Protein AF-A0A7S0E6K5-F1 (afdb_monomer_lite)

pLDDT: mean 81.34, std 10.53, range [41.03, 94.31]

Organism: NCBI:txid33657

Structure (mmCIF, N/CA/C/O backbone):
data_AF-A0A7S0E6K5-F1
#
_entry.id   AF-A0A7S0E6K5-F1
#
loop_
_atom_site.group_PDB
_atom_site.id
_atom_site.type_symbol
_atom_site.label_atom_id
_atom_site.label_alt_id
_atom_site.label_comp_id
_atom_site.label_asym_id
_atom_site.label_entity_id
_atom_site.label_seq_id
_atom_site.pdbx_PDB_ins_code
_atom_site.Cartn_x
_atom_site.Cartn_y
_atom_site.Cartn_z
_atom_site.occupancy
_atom_site.B_iso_or_equiv
_atom_site.auth_seq_id
_atom_site.auth_comp_id
_atom_site.auth_asym_id
_atom_site.auth_atom_id
_atom_site.pdbx_PDB_model_num
ATOM 1 N N . VAL A 1 1 ? -18.641 -21.155 52.253 1.00 43.41 1 VAL A N 1
ATOM 2 C CA . VAL A 1 1 ? -17.811 -21.125 51.028 1.00 43.41 1 VAL A CA 1
ATOM 3 C C . VAL A 1 1 ? -17.568 -19.665 50.716 1.00 43.41 1 VAL A C 1
ATOM 5 O O . VAL A 1 1 ? -18.460 -18.999 50.206 1.00 43.41 1 VAL A O 1
ATOM 8 N N . GLU A 1 2 ? -16.453 -19.134 51.207 1.00 41.03 2 GLU A N 1
ATOM 9 C CA . GLU A 1 2 ? -16.135 -17.711 51.108 1.00 41.03 2 GLU A CA 1
ATOM 10 C C . GLU A 1 2 ? -15.914 -17.334 49.645 1.00 41.03 2 GLU A C 1
ATOM 12 O O . GLU A 1 2 ? -15.136 -17.962 48.928 1.00 41.03 2 GLU A O 1
ATOM 17 N N . ALA A 1 3 ? -16.654 -16.326 49.190 1.00 51.66 3 ALA A N 1
ATOM 18 C CA . ALA A 1 3 ? -16.454 -15.725 47.890 1.00 51.66 3 ALA A CA 1
ATOM 19 C C . ALA A 1 3 ? -15.097 -15.016 47.908 1.00 51.66 3 ALA A C 1
ATOM 21 O O . ALA A 1 3 ? -14.969 -13.927 48.466 1.00 51.66 3 ALA A O 1
ATOM 22 N N . THR A 1 4 ? -14.083 -15.629 47.302 1.00 58.50 4 THR A N 1
ATOM 23 C CA . THR A 1 4 ? -12.812 -14.967 47.006 1.00 58.50 4 THR A CA 1
ATOM 24 C C . THR A 1 4 ? -13.090 -13.860 45.993 1.00 58.50 4 THR A C 1
ATOM 26 O O . THR A 1 4 ? -13.095 -14.073 44.779 1.00 58.50 4 THR A O 1
ATOM 29 N N . GLY A 1 5 ? -13.434 -12.677 46.500 1.00 66.31 5 GLY A N 1
ATOM 30 C CA . GLY A 1 5 ? -13.527 -11.464 45.703 1.00 66.31 5 GLY A CA 1
ATOM 31 C C . GLY A 1 5 ? -12.163 -11.159 45.091 1.00 66.31 5 GLY A C 1
ATOM 32 O O . GLY A 1 5 ? -11.145 -11.342 45.752 1.00 66.31 5 GLY A O 1
ATOM 33 N N . LEU A 1 6 ? -12.156 -10.702 43.834 1.00 69.12 6 LEU A N 1
ATOM 34 C CA . LEU A 1 6 ? -10.924 -10.347 43.123 1.00 69.12 6 LEU A CA 1
ATOM 35 C C . LEU A 1 6 ? -10.023 -9.451 43.981 1.00 69.12 6 LEU A C 1
ATOM 37 O O . LEU A 1 6 ? -10.511 -8.494 44.607 1.00 69.12 6 LEU A O 1
ATOM 41 N N . THR A 1 7 ? -8.723 -9.734 43.958 1.00 78.88 7 THR A N 1
ATOM 42 C CA . THR A 1 7 ? -7.714 -8.931 44.652 1.00 78.88 7 THR A CA 1
ATOM 43 C C . THR A 1 7 ? -7.686 -7.511 44.074 1.00 78.88 7 THR A C 1
ATOM 45 O O . THR A 1 7 ? -8.168 -7.245 42.966 1.00 78.88 7 THR A O 1
ATOM 48 N N . GLN A 1 8 ? -7.169 -6.548 44.840 1.00 77.19 8 GLN A N 1
ATOM 49 C CA . GLN A 1 8 ? -7.097 -5.155 44.386 1.00 77.19 8 GLN A CA 1
ATOM 50 C C . GLN A 1 8 ? -6.252 -5.022 43.106 1.00 77.19 8 GLN A C 1
ATOM 52 O O . GLN A 1 8 ? -6.639 -4.305 42.186 1.00 77.19 8 GLN A O 1
ATOM 57 N N . GLU A 1 9 ? -5.172 -5.797 43.002 1.00 75.69 9 GLU A N 1
ATOM 58 C CA . GLU A 1 9 ? -4.318 -5.863 41.813 1.00 75.69 9 GLU A CA 1
ATOM 59 C C . GLU A 1 9 ? -5.080 -6.379 40.582 1.00 75.69 9 GLU A C 1
ATOM 61 O O . GLU A 1 9 ? -5.009 -5.777 39.510 1.00 75.69 9 GLU A O 1
ATOM 66 N N . GLU A 1 10 ? -5.900 -7.425 40.730 1.00 80.00 10 GLU A N 1
ATOM 67 C CA . GLU A 1 10 ? -6.726 -7.951 39.636 1.00 80.00 10 GLU A CA 1
ATOM 68 C C . GLU A 1 10 ? -7.804 -6.955 39.180 1.00 80.00 10 GLU A C 1
ATOM 70 O O . GLU A 1 10 ? -8.130 -6.863 37.989 1.00 80.00 10 GLU A O 1
ATOM 75 N N . LYS A 1 11 ? -8.373 -6.182 40.114 1.00 80.25 11 LYS A N 1
ATOM 76 C CA . LYS A 1 11 ? -9.324 -5.106 39.792 1.00 80.25 11 LYS A CA 1
ATOM 77 C C . LYS A 1 11 ? -8.643 -3.992 38.999 1.00 80.25 11 LYS A C 1
ATOM 79 O O . LYS A 1 11 ? -9.215 -3.531 38.004 1.00 80.25 11 LYS A O 1
ATOM 84 N N . ASP A 1 12 ? -7.431 -3.612 39.389 1.00 78.69 12 ASP A N 1
ATOM 85 C CA . ASP A 1 12 ? -6.649 -2.573 38.721 1.00 78.69 12 ASP A CA 1
ATOM 86 C C . ASP A 1 12 ? -6.180 -3.018 37.331 1.00 78.69 12 ASP A C 1
ATOM 88 O O . ASP A 1 12 ? -6.308 -2.261 36.361 1.00 78.69 12 ASP A O 1
ATOM 92 N N . GLU A 1 13 ? -5.733 -4.266 37.174 1.00 80.12 13 GLU A N 1
ATOM 93 C CA . GLU A 1 13 ? -5.435 -4.838 35.858 1.00 80.12 13 GLU A CA 1
ATOM 94 C C . GLU A 1 13 ? -6.666 -4.861 34.952 1.00 80.12 13 GLU A C 1
ATOM 96 O O . GLU A 1 13 ? -6.602 -4.484 33.776 1.00 80.12 13 GLU A O 1
ATOM 101 N N . ARG A 1 14 ? -7.821 -5.260 35.490 1.00 80.50 14 ARG A N 1
ATOM 102 C CA . ARG A 1 14 ? -9.073 -5.294 34.730 1.00 80.50 14 ARG A CA 1
ATOM 103 C C . ARG A 1 14 ? -9.513 -3.895 34.306 1.00 80.50 14 ARG A C 1
ATOM 105 O O . ARG A 1 14 ? -10.012 -3.726 33.191 1.00 80.50 14 ARG A O 1
ATOM 112 N N . ALA A 1 15 ? -9.328 -2.894 35.163 1.00 80.38 15 ALA A N 1
ATOM 113 C CA . ALA A 1 15 ? -9.602 -1.499 34.839 1.00 80.38 15 ALA A CA 1
ATOM 114 C C . ALA A 1 15 ? -8.663 -0.980 33.739 1.00 80.38 15 ALA A C 1
ATOM 116 O O . ALA A 1 15 ? -9.139 -0.367 32.780 1.00 80.38 15 ALA A O 1
ATOM 117 N N . LYS A 1 16 ? -7.362 -1.287 33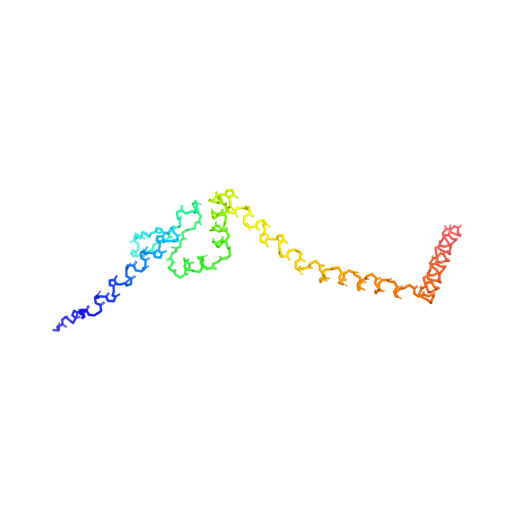.821 1.00 84.88 16 LYS A N 1
ATOM 118 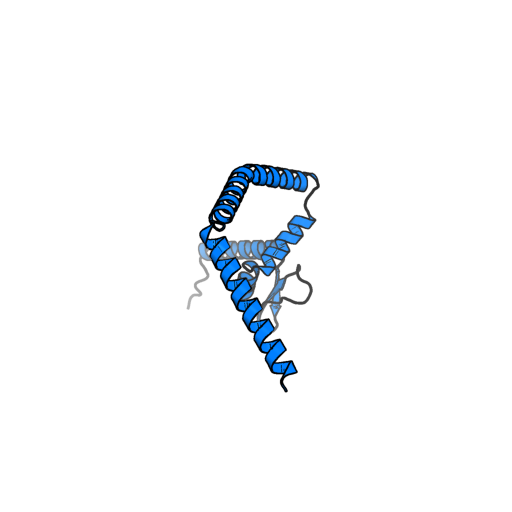C CA . LYS A 1 16 ? -6.375 -0.952 32.780 1.00 84.88 16 LYS A CA 1
ATOM 119 C C . LYS A 1 16 ? -6.735 -1.583 31.436 1.00 84.88 16 LYS A C 1
ATOM 121 O O . LYS A 1 16 ? -6.802 -0.872 30.438 1.00 84.88 16 LYS A O 1
ATOM 126 N N . ARG A 1 17 ? -7.067 -2.881 31.411 1.00 82.19 17 ARG A N 1
ATOM 127 C CA . ARG A 1 17 ? -7.500 -3.574 30.183 1.00 82.19 17 ARG A CA 1
ATOM 128 C C . ARG A 1 17 ? -8.743 -2.935 29.570 1.00 82.19 17 ARG A C 1
ATOM 130 O O . ARG A 1 17 ? -8.788 -2.731 28.367 1.00 82.19 17 ARG A O 1
ATOM 137 N N . ARG A 1 18 ? -9.733 -2.552 30.383 1.00 83.38 18 ARG A N 1
ATOM 138 C CA . ARG A 1 18 ? -10.943 -1.866 29.893 1.00 83.38 18 ARG A CA 1
ATOM 139 C C . ARG A 1 18 ? -10.649 -0.501 29.274 1.00 83.38 18 ARG A C 1
ATOM 141 O O . ARG A 1 18 ? -11.294 -0.151 28.291 1.00 83.38 18 ARG A O 1
ATOM 148 N N . ARG A 1 19 ? -9.722 0.268 29.855 1.00 84.44 19 ARG A N 1
ATOM 149 C CA . ARG A 1 19 ? -9.299 1.566 29.302 1.00 84.44 19 ARG A CA 1
ATOM 150 C C . ARG A 1 19 ? -8.588 1.376 27.969 1.00 84.44 19 ARG A C 1
ATOM 152 O O . ARG A 1 19 ? -8.996 1.985 26.991 1.00 84.44 19 ARG A O 1
ATOM 159 N N . TRP A 1 20 ? -7.628 0.456 27.921 1.00 84.12 20 TRP A N 1
ATOM 160 C CA . TRP A 1 20 ? -6.905 0.131 26.694 1.00 84.12 20 TRP A CA 1
ATOM 161 C C . TRP A 1 20 ? -7.834 -0.373 25.582 1.00 84.12 20 TRP A C 1
ATOM 163 O O . TRP A 1 20 ? -7.736 0.070 24.445 1.00 84.12 20 TRP A O 1
ATOM 173 N N . ASP A 1 21 ? -8.790 -1.243 25.919 1.00 81.88 21 ASP A N 1
ATOM 174 C CA . ASP A 1 21 ? -9.806 -1.723 24.977 1.00 81.88 21 ASP A CA 1
ATOM 175 C C . ASP A 1 21 ? -10.639 -0.570 24.404 1.00 81.88 21 ASP A C 1
ATOM 177 O O . ASP A 1 21 ? -10.906 -0.538 23.207 1.00 81.88 21 ASP A O 1
ATOM 181 N N . LYS A 1 22 ? -11.034 0.386 25.252 1.00 83.62 22 LYS A N 1
ATOM 182 C CA . LYS A 1 22 ? -11.822 1.548 24.836 1.00 83.62 22 LYS A CA 1
ATOM 183 C C . LYS A 1 22 ? -11.016 2.476 23.926 1.00 83.62 22 LYS A C 1
ATOM 185 O O . LYS A 1 22 ? -11.521 2.878 22.885 1.00 83.62 22 LYS A O 1
ATOM 190 N N . GLU A 1 23 ? -9.769 2.766 24.288 1.00 84.81 23 GLU A N 1
ATOM 191 C CA . GLU A 1 23 ? -8.854 3.559 23.458 1.00 84.81 23 GLU A CA 1
ATOM 192 C C . GLU A 1 23 ? -8.610 2.890 22.101 1.00 84.81 23 GLU A C 1
ATOM 194 O O . GLU A 1 23 ? -8.607 3.558 21.069 1.00 84.81 23 GLU A O 1
ATOM 199 N N . PHE A 1 24 ? -8.445 1.565 22.084 1.00 82.38 24 PHE A N 1
ATOM 200 C CA . PHE A 1 24 ? -8.284 0.805 20.850 1.00 82.38 24 PHE A CA 1
ATOM 201 C C . PHE A 1 24 ? -9.522 0.911 19.952 1.00 82.38 24 PHE A C 1
ATOM 203 O O . PHE A 1 24 ? -9.383 1.185 18.757 1.00 82.38 24 PHE A O 1
ATOM 210 N N . ASP A 1 25 ? -10.714 0.706 20.519 1.00 81.12 25 ASP A N 1
ATOM 211 C CA . ASP A 1 25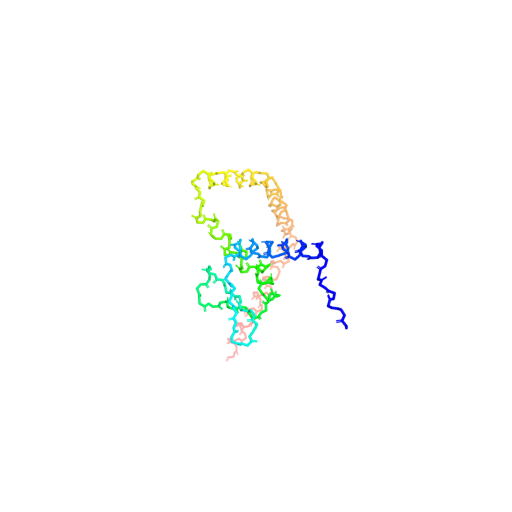 ? -11.982 0.779 19.790 1.00 81.12 25 ASP A CA 1
ATOM 212 C C . ASP A 1 25 ? -12.208 2.198 19.229 1.00 81.12 25 ASP A C 1
ATOM 214 O O . ASP A 1 25 ? -12.544 2.348 18.053 1.00 81.12 25 ASP A O 1
ATOM 218 N N . GLU A 1 26 ? -11.929 3.245 20.014 1.00 81.69 26 GLU A N 1
ATOM 219 C CA . GLU A 1 26 ? -12.015 4.648 19.581 1.00 81.69 26 GLU A CA 1
ATOM 220 C C . GLU A 1 26 ? -11.037 4.967 18.441 1.00 81.69 26 GLU A C 1
ATOM 222 O O . GLU A 1 26 ? -11.439 5.527 17.421 1.00 81.69 26 GLU A O 1
ATOM 227 N N . GLN A 1 27 ? -9.770 4.551 18.558 1.00 80.94 27 GLN A N 1
ATOM 228 C CA . GLN A 1 27 ? -8.756 4.751 17.513 1.00 80.94 27 GLN A CA 1
ATOM 229 C C . GLN A 1 27 ? -9.120 4.085 16.184 1.00 80.94 27 GLN A C 1
ATOM 231 O O . GLN A 1 27 ? -8.706 4.553 15.121 1.00 80.94 27 GLN A O 1
ATOM 236 N N . HIS A 1 28 ? -9.854 2.973 16.242 1.00 77.75 28 HIS A N 1
ATOM 237 C CA . HIS A 1 28 ? -10.252 2.213 15.063 1.00 77.75 28 HIS A CA 1
ATOM 238 C C . HIS A 1 28 ? -11.683 2.507 14.609 1.00 77.75 28 HIS A C 1
ATOM 240 O O . HIS A 1 28 ? -12.183 1.834 13.703 1.00 77.75 28 HIS A O 1
ATOM 246 N N . PHE A 1 29 ? -12.321 3.526 15.199 1.00 78.88 29 PHE A N 1
ATOM 247 C CA . PHE A 1 29 ? -13.680 3.943 14.868 1.00 78.88 29 PHE A CA 1
ATOM 248 C C . PHE A 1 29 ? -14.665 2.767 14.980 1.00 78.88 29 PHE A C 1
ATOM 250 O O . PHE A 1 29 ? -15.480 2.513 14.090 1.00 78.88 29 PHE A O 1
ATOM 257 N N . ILE A 1 30 ? -14.530 1.980 16.050 1.00 83.12 30 ILE A N 1
ATOM 258 C CA . ILE A 1 30 ? -15.318 0.777 16.310 1.00 83.12 30 ILE A CA 1
ATOM 259 C C . ILE A 1 30 ? -16.312 1.070 17.426 1.00 83.12 30 ILE A C 1
ATOM 261 O O . ILE A 1 30 ? -15.965 1.518 18.514 1.00 83.12 30 ILE A O 1
ATOM 265 N N . SER A 1 31 ? -17.574 0.770 17.157 1.00 82.50 31 SER A N 1
ATOM 266 C CA . SER A 1 31 ? -18.652 0.766 18.135 1.00 82.50 31 SER A CA 1
ATOM 267 C C . SER A 1 31 ? -18.919 -0.663 18.601 1.00 82.50 31 SER A C 1
ATOM 269 O O . SER A 1 31 ? -18.913 -1.609 17.812 1.00 82.50 31 SER A O 1
ATOM 271 N N . ARG A 1 32 ? -19.165 -0.834 19.903 1.00 85.62 32 ARG A N 1
ATOM 272 C CA . ARG A 1 32 ? -19.489 -2.129 20.510 1.00 85.62 32 ARG A CA 1
ATOM 273 C C . ARG A 1 32 ? -20.889 -2.089 21.108 1.00 85.62 32 ARG A C 1
ATOM 275 O O . ARG A 1 32 ? -21.151 -1.288 22.002 1.00 85.62 32 ARG A O 1
ATOM 282 N N . ARG A 1 33 ? -21.758 -3.013 20.694 1.00 85.56 33 ARG A N 1
ATOM 283 C CA . ARG A 1 33 ? -23.100 -3.204 21.271 1.00 85.56 33 ARG A CA 1
ATOM 284 C C . ARG A 1 33 ? -23.264 -4.609 21.838 1.00 85.56 33 ARG A C 1
ATOM 286 O O . ARG A 1 33 ? -22.697 -5.565 21.314 1.00 85.56 33 ARG A O 1
ATOM 293 N N . LYS A 1 34 ? -24.042 -4.755 22.910 1.00 86.62 34 LYS A N 1
ATOM 294 C CA . LYS A 1 34 ? -24.403 -6.072 23.453 1.00 86.62 34 LYS A CA 1
ATOM 295 C C . LYS A 1 34 ? -25.653 -6.572 22.726 1.00 86.62 34 LYS A C 1
ATOM 297 O O . LYS A 1 34 ? -26.673 -5.893 22.737 1.00 86.62 34 LYS A O 1
ATOM 302 N N . GLY A 1 35 ? -25.556 -7.718 22.060 1.00 84.00 35 GLY A N 1
ATOM 303 C CA . GLY A 1 35 ? -26.687 -8.356 21.390 1.00 84.00 35 GLY A CA 1
ATOM 304 C C . GLY A 1 35 ? -27.618 -9.070 22.373 1.00 84.00 35 GLY A C 1
ATOM 305 O O . GLY A 1 35 ? -27.240 -9.333 23.517 1.00 84.00 35 GLY A O 1
ATOM 306 N N . ALA A 1 36 ? -28.814 -9.442 21.905 1.00 84.12 36 ALA A N 1
ATOM 307 C CA . ALA A 1 36 ? -29.823 -10.154 22.700 1.00 84.12 36 ALA A CA 1
ATOM 308 C C . ALA A 1 36 ? -29.295 -11.470 23.308 1.00 84.12 36 ALA A C 1
ATOM 310 O O . ALA A 1 36 ? -29.618 -11.812 24.438 1.00 84.12 36 ALA A O 1
ATOM 311 N N . ASN A 1 37 ? -28.375 -12.143 22.609 1.00 82.12 37 ASN A N 1
ATOM 312 C CA . ASN A 1 37 ? -27.745 -13.395 23.048 1.00 82.12 37 ASN A CA 1
ATOM 313 C C . ASN A 1 37 ? -26.620 -13.184 24.084 1.00 82.12 37 ASN A C 1
ATOM 315 O O . ASN A 1 37 ? -25.808 -14.076 24.315 1.00 82.12 37 ASN A O 1
ATOM 319 N N . GLY A 1 38 ? -26.472 -11.975 24.634 1.00 80.88 38 GLY A N 1
ATOM 320 C CA . GLY A 1 38 ? -25.430 -11.619 25.601 1.00 80.88 38 GLY A CA 1
ATOM 321 C C . GLY A 1 38 ? -24.029 -11.393 25.015 1.00 80.88 38 GLY A C 1
ATOM 322 O O . GLY A 1 38 ? -23.180 -10.827 25.705 1.00 80.88 38 GLY A O 1
ATOM 323 N N . LYS A 1 39 ? -23.791 -11.779 23.754 1.00 84.44 39 LYS A N 1
ATOM 324 C CA . LYS A 1 39 ? -22.528 -11.569 23.024 1.00 84.44 39 LYS A CA 1
ATOM 325 C C . LYS A 1 39 ? -22.345 -10.110 22.595 1.00 84.44 39 LYS A C 1
ATOM 327 O O . LYS A 1 39 ? -23.319 -9.394 22.366 1.00 84.44 39 LYS A O 1
ATOM 332 N N . PHE A 1 40 ? -21.093 -9.682 22.449 1.00 84.69 40 PHE A N 1
ATOM 333 C CA . PHE A 1 40 ? -20.762 -8.366 21.902 1.00 84.69 40 PHE A CA 1
ATOM 334 C C . PHE A 1 40 ? -20.685 -8.413 20.375 1.00 84.69 40 PHE A C 1
ATOM 336 O O . PHE A 1 40 ? -20.085 -9.322 19.810 1.00 84.69 40 PHE A O 1
ATOM 343 N N . ILE A 1 41 ? -21.288 -7.419 19.732 1.00 82.75 41 ILE A N 1
ATOM 344 C CA . ILE A 1 41 ? -21.217 -7.173 18.293 1.00 82.75 41 ILE A CA 1
ATOM 345 C C . ILE A 1 41 ? -20.398 -5.900 18.105 1.00 82.75 41 ILE A C 1
ATOM 347 O O . ILE A 1 41 ? -20.668 -4.891 18.764 1.00 82.75 41 ILE A O 1
ATOM 351 N N . TYR A 1 42 ? -19.416 -5.962 17.214 1.00 82.81 42 TYR A N 1
ATOM 352 C CA . TYR A 1 42 ? -18.533 -4.849 16.884 1.00 82.81 42 TYR A CA 1
ATOM 353 C C . TYR A 1 42 ? -18.894 -4.323 15.494 1.00 82.81 42 TYR A C 1
ATOM 355 O O . TYR A 1 42 ? -19.093 -5.110 14.573 1.00 82.81 42 TYR A O 1
ATOM 363 N N . SER A 1 43 ? -18.979 -3.010 15.325 1.00 80.81 43 SER A N 1
ATOM 364 C CA . SER A 1 43 ? -19.316 -2.355 14.053 1.00 80.81 43 SER A CA 1
ATOM 365 C C . SER A 1 43 ? -18.374 -1.190 13.795 1.00 80.81 43 SER A C 1
ATOM 367 O O . SER A 1 43 ? -18.116 -0.401 14.699 1.00 80.81 43 SER A O 1
ATOM 369 N N . SER A 1 44 ? -17.860 -1.061 12.572 1.00 78.81 44 SER A N 1
ATOM 370 C CA . SER A 1 44 ? -17.068 0.116 12.193 1.00 78.81 44 SER A CA 1
ATOM 371 C C . SER A 1 44 ? -17.988 1.283 11.837 1.00 78.81 44 SER A C 1
ATOM 373 O O . SER A 1 44 ? -18.945 1.093 11.097 1.00 78.81 44 SER A O 1
ATOM 375 N N . THR A 1 45 ? -17.695 2.485 12.334 1.00 72.12 45 THR A N 1
ATOM 376 C CA . THR A 1 45 ? -18.414 3.719 11.969 1.00 72.12 45 THR A CA 1
ATOM 377 C C . THR A 1 45 ? -17.864 4.378 10.703 1.00 72.12 45 THR A C 1
ATOM 379 O O . THR A 1 45 ? -18.436 5.346 10.222 1.00 72.12 45 THR A O 1
ATOM 382 N N . LEU A 1 46 ? -16.737 3.887 10.174 1.00 70.06 46 LEU A N 1
ATOM 383 C CA . LEU A 1 46 ? -16.08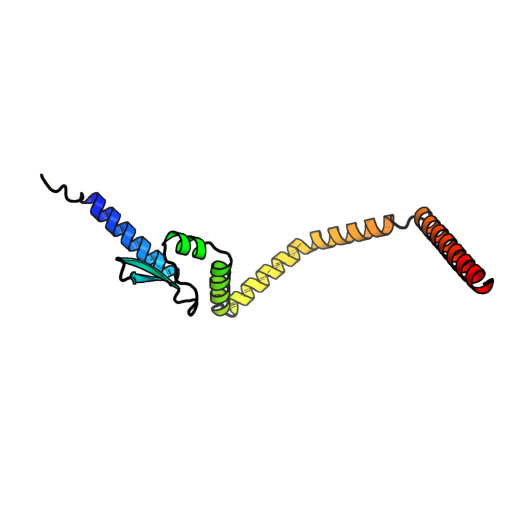0 4.429 8.979 1.00 70.06 46 LEU A CA 1
ATOM 384 C C . LEU A 1 46 ? -16.509 3.763 7.672 1.00 70.06 46 LEU A C 1
ATOM 386 O O . LEU A 1 46 ? -16.184 4.258 6.593 1.00 70.06 46 LEU A O 1
ATOM 390 N N . ILE A 1 47 ? -17.138 2.597 7.760 1.00 68.69 47 ILE A N 1
ATOM 391 C CA . ILE A 1 47 ? -17.522 1.794 6.606 1.00 68.69 47 ILE A CA 1
ATOM 392 C C . ILE A 1 47 ? -19.020 1.604 6.720 1.00 68.69 47 ILE A C 1
ATOM 394 O O . ILE A 1 47 ? -19.466 0.748 7.484 1.00 68.69 47 ILE A O 1
ATOM 398 N N . ASP A 1 48 ? -19.768 2.427 5.989 1.00 56.81 48 ASP A N 1
ATOM 399 C CA . ASP A 1 48 ? -21.223 2.366 6.011 1.00 56.81 48 ASP A CA 1
ATOM 400 C C . ASP A 1 48 ? -21.708 0.949 5.643 1.00 56.81 48 ASP A C 1
ATOM 402 O O . ASP A 1 48 ? -21.240 0.299 4.698 1.00 56.81 48 ASP A O 1
ATOM 406 N N . ASP A 1 49 ? -22.608 0.458 6.494 1.00 53.94 49 ASP A N 1
ATOM 407 C CA . ASP A 1 49 ? -23.515 -0.684 6.348 1.00 53.94 49 ASP A CA 1
ATOM 408 C C . ASP A 1 49 ? -22.979 -2.109 6.122 1.00 53.94 49 ASP A C 1
ATOM 410 O O . ASP A 1 49 ? -23.780 -3.043 6.130 1.00 53.94 49 ASP A O 1
ATOM 414 N N . SER A 1 50 ? -21.672 -2.360 5.986 1.00 55.84 50 SER A N 1
ATOM 415 C CA . SER A 1 50 ? -21.219 -3.685 5.497 1.00 55.84 50 SER A CA 1
ATOM 416 C C . SER A 1 50 ? -20.330 -4.521 6.416 1.00 55.84 50 SER A C 1
ATOM 418 O O . SER A 1 50 ? -20.119 -5.700 6.122 1.00 55.84 50 SER A O 1
ATOM 420 N N . VAL A 1 51 ? -19.809 -3.985 7.528 1.00 66.69 51 VAL A N 1
ATOM 421 C CA . VAL A 1 51 ? -18.834 -4.737 8.339 1.00 66.69 51 VAL A CA 1
ATOM 422 C C . VAL A 1 51 ? -19.185 -4.742 9.826 1.00 66.69 51 VAL A C 1
ATOM 424 O O . VAL A 1 51 ? -18.636 -4.003 10.645 1.00 66.69 51 VAL A O 1
ATOM 427 N N . THR A 1 52 ? -20.116 -5.628 10.175 1.00 75.19 52 THR A N 1
ATOM 428 C CA . THR A 1 52 ? -20.344 -6.083 11.550 1.00 75.19 52 THR A CA 1
ATOM 429 C C . THR A 1 52 ? -19.516 -7.330 11.839 1.00 75.19 52 THR A C 1
ATOM 431 O O . THR A 1 52 ? -19.608 -8.319 11.114 1.00 75.19 52 THR A O 1
ATOM 434 N N . PHE A 1 53 ? -18.764 -7.317 12.935 1.00 82.62 53 PHE A N 1
ATOM 435 C CA . PHE A 1 53 ? -18.014 -8.464 13.434 1.00 82.62 53 PHE A CA 1
ATOM 436 C C . PHE A 1 53 ? -18.731 -9.081 14.635 1.00 82.62 53 PHE A C 1
ATOM 438 O O . PHE A 1 53 ? -19.124 -8.390 15.580 1.00 82.62 53 PHE A O 1
ATOM 445 N N . PHE A 1 54 ? -18.865 -10.405 14.617 1.00 83.00 54 PHE A N 1
ATOM 446 C CA . PHE A 1 54 ? -19.483 -11.174 15.702 1.00 83.00 54 PHE A CA 1
ATOM 447 C C . PHE A 1 54 ? -18.469 -11.666 16.741 1.00 83.00 54 PHE A C 1
ATOM 449 O O . PHE A 1 54 ? -18.858 -12.185 17.788 1.00 83.00 54 PHE A O 1
ATOM 456 N N . SER A 1 55 ? -17.175 -11.488 16.465 1.00 83.56 55 SER A N 1
ATOM 457 C CA . SER A 1 55 ? -16.079 -11.788 17.377 1.00 83.56 55 SER A CA 1
ATOM 458 C C . SER A 1 55 ? -15.066 -10.640 17.410 1.00 83.56 55 SER A C 1
ATOM 460 O O . SER A 1 55 ? -14.925 -9.869 16.455 1.00 83.56 55 SER A O 1
ATOM 462 N N . ARG A 1 56 ? -14.338 -10.533 18.528 1.00 82.44 56 ARG A N 1
ATOM 463 C CA . ARG A 1 56 ? -13.241 -9.569 18.665 1.00 82.44 56 ARG A CA 1
ATOM 464 C C . ARG A 1 56 ? -12.055 -9.937 17.773 1.00 82.44 56 ARG A C 1
ATOM 466 O O . ARG A 1 56 ? -11.371 -9.052 17.272 1.00 82.44 56 ARG A O 1
ATOM 473 N N . GLU A 1 57 ? -11.805 -11.225 17.577 1.00 86.38 57 GLU A N 1
ATOM 474 C CA . GLU A 1 57 ? -10.691 -11.705 16.758 1.00 86.38 57 GLU A CA 1
ATOM 475 C C . GLU A 1 57 ? -10.867 -11.303 15.294 1.00 86.38 57 GLU A C 1
ATOM 477 O O . GLU A 1 57 ? -9.939 -10.752 14.705 1.00 86.38 57 GLU A O 1
ATOM 482 N N . ASP A 1 58 ? -12.071 -11.461 14.740 1.00 83.69 58 ASP A N 1
ATOM 483 C CA . ASP A 1 58 ? -12.377 -11.062 13.361 1.00 83.69 58 ASP A CA 1
ATOM 484 C C . ASP A 1 58 ? -12.208 -9.557 13.158 1.00 83.69 58 ASP A C 1
ATOM 486 O O . ASP A 1 58 ? -11.630 -9.110 12.166 1.00 83.69 58 ASP A O 1
ATOM 490 N N . MET A 1 59 ? -12.641 -8.772 14.145 1.00 85.12 59 MET A N 1
ATOM 491 C CA . MET A 1 59 ? -12.452 -7.327 14.166 1.00 85.12 59 MET A CA 1
ATOM 492 C C . MET A 1 59 ? -10.957 -6.952 14.197 1.00 85.12 59 MET A C 1
ATOM 494 O O . MET A 1 59 ? -10.514 -6.121 13.404 1.00 85.12 59 MET A O 1
ATOM 498 N N . VAL A 1 60 ? -10.141 -7.581 15.053 1.00 85.25 60 VAL A N 1
ATOM 499 C CA . VAL A 1 60 ? -8.681 -7.338 15.091 1.00 85.25 60 VAL A CA 1
ATOM 500 C C . VAL A 1 60 ? -8.000 -7.793 13.794 1.00 85.25 60 VAL A C 1
ATOM 502 O O . VAL A 1 60 ? -7.065 -7.152 13.308 1.00 85.25 60 VAL A O 1
ATOM 505 N N . ASN A 1 61 ? -8.446 -8.898 13.204 1.00 86.75 61 ASN A N 1
ATOM 506 C CA . ASN A 1 61 ? -7.917 -9.382 11.932 1.00 86.75 61 ASN A CA 1
ATOM 507 C C . ASN A 1 61 ? -8.234 -8.405 10.797 1.00 86.75 61 ASN A C 1
ATOM 509 O O . ASN A 1 61 ? -7.372 -8.121 9.959 1.00 86.75 61 ASN A O 1
ATOM 513 N N . PHE A 1 62 ? -9.429 -7.818 10.819 1.00 85.25 62 PHE A N 1
ATOM 514 C CA . PHE A 1 62 ? -9.817 -6.771 9.890 1.00 85.25 62 PHE A CA 1
ATOM 515 C C . PHE A 1 62 ? -8.941 -5.519 10.017 1.00 85.25 62 PHE A C 1
ATOM 517 O O . PHE A 1 62 ? -8.425 -5.045 9.000 1.00 85.25 62 PHE A O 1
ATOM 524 N N . THR A 1 63 ? -8.679 -5.027 11.236 1.00 83.88 63 THR A N 1
ATOM 525 C CA . THR A 1 63 ? -7.824 -3.838 11.437 1.00 83.88 63 THR A CA 1
ATOM 526 C C . THR A 1 63 ? -6.375 -4.070 10.994 1.00 83.88 63 THR A C 1
ATOM 528 O O . THR A 1 63 ? -5.686 -3.157 10.532 1.00 83.88 63 THR A O 1
ATOM 531 N N . LYS A 1 64 ? -5.898 -5.317 11.032 1.00 86.75 64 LYS A N 1
ATOM 532 C CA . LYS A 1 64 ? -4.582 -5.699 10.491 1.00 86.75 64 LYS A CA 1
ATOM 533 C C . LYS A 1 64 ? -4.578 -5.878 8.965 1.00 86.75 64 LYS A C 1
ATOM 535 O O . LYS A 1 64 ? -3.496 -5.898 8.359 1.00 86.75 64 LYS A O 1
ATOM 540 N N . GLY A 1 65 ? -5.752 -5.976 8.344 1.00 86.94 65 GLY A N 1
ATOM 541 C CA . GLY A 1 65 ? -5.959 -6.262 6.929 1.00 86.94 65 GLY A CA 1
ATOM 542 C C . GLY A 1 65 ? -5.556 -5.137 5.968 1.00 86.94 65 GLY A C 1
ATOM 543 O O . GLY A 1 65 ? -5.436 -3.963 6.323 1.00 86.94 65 GLY A O 1
ATOM 544 N N . LYS A 1 66 ? -5.349 -5.501 4.692 1.00 87.50 66 LYS A N 1
ATOM 545 C CA . LYS A 1 66 ? -4.968 -4.551 3.626 1.00 87.50 66 LYS A CA 1
ATOM 546 C C . LYS A 1 66 ? -6.067 -3.526 3.324 1.00 87.50 66 LYS A C 1
ATOM 548 O O . LYS A 1 66 ? -5.739 -2.378 3.039 1.00 87.50 66 LYS A O 1
ATOM 553 N N . ALA A 1 67 ? -7.336 -3.937 3.372 1.00 82.69 67 ALA A N 1
ATOM 554 C CA . ALA A 1 67 ? -8.477 -3.070 3.077 1.00 82.69 67 ALA A CA 1
ATOM 555 C C . ALA A 1 67 ? -8.589 -1.925 4.094 1.00 82.69 67 ALA A C 1
ATOM 557 O O . ALA A 1 67 ? -8.583 -0.760 3.704 1.00 82.69 67 ALA A O 1
ATOM 558 N N . TYR A 1 68 ? -8.555 -2.249 5.389 1.00 85.25 68 TYR A N 1
ATOM 559 C CA . TYR A 1 68 ? -8.591 -1.260 6.465 1.00 85.25 68 TYR A CA 1
ATOM 560 C C . TYR A 1 68 ? -7.393 -0.300 6.427 1.00 85.25 68 TYR A C 1
ATOM 562 O O . TYR A 1 68 ? -7.551 0.918 6.469 1.00 85.25 68 TYR A O 1
ATOM 570 N N . LYS A 1 69 ? -6.177 -0.826 6.223 1.00 86.94 69 LYS A N 1
ATOM 571 C CA . LYS A 1 69 ? -4.974 0.0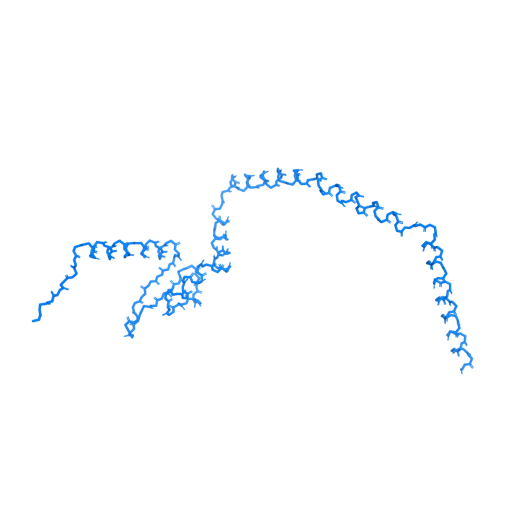08 6.052 1.00 86.94 69 LYS A CA 1
ATOM 572 C C . LYS A 1 69 ? -5.084 0.968 4.864 1.00 86.94 69 LYS A C 1
ATOM 574 O O . LYS A 1 69 ? -4.593 2.092 4.941 1.00 86.94 69 LYS A O 1
ATOM 579 N N . ARG A 1 70 ? -5.716 0.539 3.766 1.00 86.38 70 ARG A N 1
ATOM 580 C CA . ARG A 1 70 ? -5.963 1.391 2.594 1.00 86.38 70 ARG A CA 1
ATOM 581 C C . ARG A 1 70 ? -6.993 2.480 2.902 1.00 86.38 70 ARG A C 1
ATOM 583 O O . ARG A 1 70 ? -6.779 3.614 2.489 1.00 86.38 70 ARG A O 1
ATOM 590 N N . LEU A 1 71 ? -8.049 2.161 3.648 1.00 84.38 71 LEU A N 1
ATOM 591 C CA . LEU A 1 71 ? -9.042 3.140 4.092 1.00 84.38 71 LEU A CA 1
ATOM 592 C C . LEU A 1 71 ? -8.399 4.241 4.945 1.00 84.38 71 LEU A C 1
ATOM 594 O O . LEU A 1 71 ? -8.491 5.414 4.590 1.00 84.38 71 LEU A O 1
ATOM 598 N N . LEU A 1 72 ? -7.654 3.866 5.990 1.00 86.06 72 LEU A N 1
ATOM 599 C CA . LEU A 1 72 ? -6.939 4.831 6.834 1.00 86.06 72 LEU A CA 1
ATOM 600 C C . LEU A 1 72 ? -5.936 5.672 6.036 1.00 86.06 72 LEU A C 1
ATOM 602 O O . LEU A 1 72 ? -5.786 6.870 6.273 1.00 86.06 72 LEU A O 1
ATOM 606 N N . TYR A 1 73 ? -5.252 5.062 5.063 1.00 89.19 73 TYR A N 1
ATOM 607 C CA . TYR A 1 73 ? -4.371 5.800 4.165 1.00 89.19 73 TYR A CA 1
ATOM 608 C C . TYR A 1 73 ? -5.137 6.848 3.348 1.00 89.19 73 TYR A C 1
ATOM 610 O O . TYR A 1 73 ? -4.681 7.986 3.267 1.00 89.19 73 TYR A O 1
ATOM 618 N N . ASN A 1 74 ? -6.286 6.492 2.771 1.00 84.75 74 ASN A N 1
ATOM 619 C CA . ASN A 1 74 ? -7.102 7.408 1.972 1.00 84.75 74 ASN A CA 1
ATOM 620 C C . ASN A 1 74 ? -7.643 8.570 2.812 1.00 84.75 74 ASN A C 1
ATOM 622 O O . ASN A 1 74 ? -7.557 9.713 2.374 1.00 84.75 74 ASN A O 1
ATOM 626 N N . MET A 1 75 ? -8.106 8.303 4.036 1.00 84.25 75 MET A N 1
ATOM 627 C CA . MET A 1 75 ? -8.491 9.359 4.979 1.00 84.25 75 MET A CA 1
ATOM 628 C C . MET A 1 75 ? -7.319 10.299 5.259 1.00 84.25 75 MET A C 1
ATOM 630 O O . MET A 1 75 ? -7.440 11.513 5.118 1.00 84.25 75 MET A O 1
ATOM 634 N N . LYS A 1 76 ? -6.142 9.735 5.564 1.00 87.44 76 LYS A N 1
ATOM 635 C CA . LYS A 1 76 ? -4.929 10.523 5.788 1.00 87.44 76 LYS A CA 1
ATOM 636 C C . LYS A 1 76 ? -4.561 11.366 4.570 1.00 87.44 76 LYS A C 1
ATOM 638 O O . LYS A 1 76 ? -4.055 12.460 4.755 1.00 87.44 76 LYS A O 1
ATOM 643 N N . VAL A 1 77 ? -4.756 10.861 3.349 1.00 86.81 77 VAL A N 1
ATOM 644 C CA . VAL A 1 77 ? -4.542 11.622 2.105 1.00 86.81 77 VAL A CA 1
ATOM 645 C C . VAL A 1 77 ? -5.537 12.775 1.996 1.00 86.81 77 VAL A C 1
ATOM 647 O O . VAL A 1 77 ? -5.109 13.883 1.695 1.00 86.81 77 VAL A O 1
ATOM 650 N N . GLY A 1 78 ? -6.822 12.530 2.267 1.00 83.12 78 GLY A N 1
ATOM 651 C CA . GLY A 1 78 ? -7.870 13.554 2.225 1.00 83.12 78 GLY A CA 1
ATOM 652 C C . GLY A 1 78 ? -7.669 14.684 3.238 1.00 83.12 78 GLY A C 1
ATOM 653 O O . GLY A 1 78 ? -8.072 15.808 2.977 1.00 83.12 78 GLY A O 1
ATOM 654 N N . MET A 1 79 ? -6.990 14.407 4.354 1.00 86.12 79 MET A N 1
ATOM 655 C CA . MET A 1 79 ? -6.646 15.401 5.379 1.00 86.12 79 MET A CA 1
ATOM 656 C C . MET A 1 79 ? -5.306 16.119 5.141 1.00 86.12 79 MET A C 1
ATOM 658 O O . MET A 1 79 ? -4.902 16.926 5.977 1.00 86.12 79 MET A O 1
ATOM 662 N N . ARG A 1 80 ? -4.567 15.816 4.063 1.00 89.75 80 ARG A N 1
ATOM 663 C CA . ARG A 1 80 ? -3.268 16.465 3.817 1.00 89.75 80 ARG A CA 1
ATOM 664 C C . ARG A 1 80 ? -3.446 17.925 3.449 1.00 89.75 80 ARG A C 1
ATOM 666 O O . ARG A 1 80 ? -4.270 18.266 2.604 1.00 89.75 80 ARG A O 1
ATOM 673 N N . THR A 1 81 ? -2.576 18.755 4.003 1.00 91.81 81 THR A N 1
ATOM 674 C CA . THR A 1 81 ? -2.439 20.152 3.594 1.00 91.81 81 THR A CA 1
ATOM 675 C C . THR A 1 81 ? -1.625 20.267 2.301 1.00 91.81 81 THR A C 1
ATOM 677 O O . THR A 1 81 ? -1.017 19.296 1.829 1.00 91.81 81 THR A O 1
ATOM 680 N N . ASN A 1 82 ? -1.602 21.464 1.704 1.00 89.88 82 ASN A N 1
ATOM 681 C CA . ASN A 1 82 ? -0.747 21.721 0.546 1.00 89.88 82 ASN A CA 1
ATOM 682 C C . ASN A 1 82 ? 0.741 21.502 0.893 1.00 89.88 82 ASN A C 1
ATOM 684 O O . ASN A 1 82 ? 1.428 20.754 0.199 1.00 89.88 82 ASN A O 1
ATOM 688 N N . ASP A 1 83 ? 1.194 22.025 2.034 1.00 92.12 83 ASP A N 1
ATOM 689 C CA . ASP A 1 83 ? 2.573 21.885 2.523 1.00 92.12 83 ASP A CA 1
ATOM 690 C C . ASP A 1 83 ? 2.998 20.419 2.694 1.00 92.12 83 ASP A C 1
ATOM 692 O O . ASP A 1 83 ? 4.128 20.036 2.374 1.00 92.12 83 ASP A O 1
ATOM 696 N N . ASP A 1 84 ? 2.095 19.560 3.177 1.00 90.81 84 ASP A N 1
ATOM 697 C CA . ASP A 1 84 ? 2.360 18.124 3.296 1.00 90.81 84 ASP A CA 1
ATOM 698 C C . ASP A 1 84 ? 2.577 17.476 1.926 1.00 90.81 84 ASP A C 1
ATOM 700 O O . ASP A 1 84 ? 3.462 16.629 1.752 1.00 90.81 84 ASP A O 1
ATOM 704 N N . ASN A 1 85 ? 1.783 17.878 0.934 1.00 90.69 85 ASN A N 1
ATOM 705 C CA . ASN A 1 85 ? 1.924 17.386 -0.429 1.00 90.69 85 ASN A CA 1
ATOM 706 C C . ASN A 1 85 ? 3.227 17.876 -1.072 1.00 90.69 85 ASN A C 1
ATOM 708 O O . ASN A 1 85 ? 3.894 17.089 -1.748 1.00 90.69 85 ASN A O 1
ATOM 712 N N . GLU A 1 86 ? 3.635 19.122 -0.829 1.00 92.06 86 GLU A N 1
ATOM 713 C CA . GLU A 1 86 ? 4.911 19.668 -1.305 1.00 92.06 86 GLU A CA 1
ATOM 714 C C . GLU A 1 86 ? 6.112 18.935 -0.696 1.00 92.06 86 GLU A C 1
ATOM 716 O O . GLU A 1 86 ? 6.985 18.462 -1.430 1.00 92.06 86 GLU A O 1
ATOM 721 N N . LYS A 1 87 ? 6.113 18.697 0.622 1.00 92.06 87 LYS A N 1
ATOM 722 C CA . LYS A 1 87 ? 7.154 17.895 1.296 1.00 92.06 87 LYS A CA 1
ATOM 723 C C . LYS A 1 87 ? 7.259 16.483 0.718 1.00 92.06 87 LYS A C 1
ATOM 725 O O . LYS A 1 87 ? 8.359 15.955 0.523 1.00 92.06 87 LYS A O 1
ATOM 730 N N . LEU A 1 88 ? 6.122 15.842 0.436 1.00 90.81 88 LEU A N 1
ATOM 731 C CA . LEU A 1 88 ? 6.094 14.506 -0.163 1.00 90.81 88 LEU A CA 1
ATOM 732 C C . LEU A 1 88 ? 6.613 14.503 -1.606 1.00 90.81 88 LEU A C 1
ATOM 734 O O . LEU A 1 88 ? 7.346 13.576 -1.970 1.00 90.81 88 LEU A O 1
ATOM 738 N N . LYS A 1 89 ? 6.279 15.523 -2.406 1.00 92.50 89 LYS A N 1
ATOM 739 C CA . LYS A 1 89 ? 6.817 15.708 -3.764 1.00 92.50 89 LYS A CA 1
ATOM 740 C C . LYS A 1 89 ? 8.336 15.875 -3.728 1.00 92.50 89 LYS A C 1
ATOM 742 O O . LYS A 1 89 ? 9.028 15.078 -4.362 1.00 92.50 89 LYS A O 1
ATOM 747 N N . ALA A 1 90 ? 8.852 16.772 -2.887 1.00 93.69 90 ALA A N 1
ATOM 748 C CA . ALA A 1 90 ? 10.290 16.993 -2.724 1.00 93.69 90 ALA A CA 1
ATOM 749 C C . ALA A 1 90 ? 11.028 15.706 -2.307 1.00 93.69 90 ALA A C 1
ATOM 751 O O . ALA A 1 90 ? 12.050 15.329 -2.883 1.00 93.69 90 ALA A O 1
ATOM 752 N N . LYS A 1 91 ? 10.469 14.942 -1.357 1.00 93.81 91 LYS A N 1
ATOM 753 C CA . LYS A 1 91 ? 11.039 13.649 -0.944 1.00 93.81 91 LYS A CA 1
ATOM 754 C C . LYS A 1 91 ? 11.043 12.620 -2.079 1.00 93.81 91 LYS A C 1
ATOM 756 O O . LYS A 1 91 ? 11.978 11.820 -2.187 1.00 93.81 91 LYS A O 1
ATOM 761 N N . ALA A 1 92 ? 9.995 12.596 -2.901 1.00 93.31 92 ALA A N 1
ATOM 762 C CA . ALA A 1 92 ? 9.904 11.700 -4.048 1.00 93.31 92 ALA A CA 1
ATOM 763 C C . ALA A 1 92 ? 10.915 12.076 -5.140 1.00 93.31 92 ALA A C 1
ATOM 765 O O . ALA A 1 92 ? 11.558 11.182 -5.694 1.00 93.31 92 ALA A O 1
ATOM 766 N N . GLU A 1 93 ? 11.098 13.365 -5.410 1.00 91.81 93 GLU A N 1
ATOM 767 C CA . GLU A 1 93 ? 12.089 13.891 -6.353 1.00 91.81 93 GLU A CA 1
ATOM 768 C C . GLU A 1 93 ? 13.515 13.575 -5.903 1.00 91.81 93 GLU A C 1
ATOM 770 O O . GLU A 1 93 ? 14.240 12.904 -6.638 1.00 91.81 93 GLU A O 1
ATOM 775 N N . ALA A 1 94 ? 13.861 13.860 -4.645 1.00 92.94 94 ALA A N 1
ATOM 776 C CA . ALA A 1 94 ? 15.161 13.502 -4.072 1.00 92.94 94 ALA A CA 1
ATOM 777 C C . ALA A 1 94 ? 15.437 11.984 -4.106 1.00 92.94 94 ALA A C 1
ATOM 779 O O . ALA A 1 94 ? 16.583 11.527 -4.126 1.00 92.94 94 ALA A O 1
ATOM 780 N N . ARG A 1 95 ? 14.392 11.146 -4.076 1.00 91.44 95 ARG A N 1
ATOM 781 C CA . ARG A 1 95 ? 14.532 9.691 -4.256 1.00 91.44 95 ARG A CA 1
ATOM 782 C C . ARG A 1 95 ? 14.721 9.309 -5.723 1.00 91.44 95 ARG A C 1
ATOM 784 O O . ARG A 1 95 ? 15.471 8.374 -6.003 1.00 91.44 95 ARG A O 1
ATOM 791 N N . ARG A 1 96 ? 14.017 9.970 -6.646 1.00 88.50 96 ARG A N 1
ATOM 792 C CA . ARG A 1 96 ? 14.165 9.752 -8.093 1.00 88.50 96 ARG A CA 1
ATOM 793 C C . ARG A 1 96 ? 15.575 10.101 -8.540 1.00 88.50 96 ARG A C 1
ATOM 795 O O . ARG A 1 96 ? 16.168 9.299 -9.248 1.00 88.50 96 ARG A O 1
ATOM 802 N N . GLU A 1 97 ? 16.106 11.220 -8.065 1.00 89.94 97 GLU A N 1
ATOM 803 C CA . GLU A 1 97 ? 17.458 11.676 -8.367 1.00 89.94 97 GLU A CA 1
ATOM 804 C C . GLU A 1 97 ? 18.515 10.681 -7.881 1.00 89.94 97 GLU A C 1
ATOM 806 O O . GLU A 1 97 ? 19.304 10.188 -8.679 1.00 89.94 97 GLU A O 1
ATOM 811 N N . ARG A 1 98 ? 18.435 10.233 -6.621 1.00 89.25 98 ARG A N 1
ATOM 812 C CA . ARG A 1 98 ? 19.330 9.183 -6.095 1.00 89.25 98 ARG A CA 1
ATOM 813 C C . ARG A 1 98 ? 19.287 7.875 -6.887 1.00 89.25 98 ARG A C 1
ATOM 815 O O . ARG A 1 98 ? 20.296 7.191 -7.000 1.00 89.25 98 ARG A O 1
ATOM 822 N N . LYS A 1 99 ? 18.121 7.503 -7.425 1.00 91.19 99 LYS A N 1
ATOM 823 C CA . LYS A 1 99 ? 17.950 6.284 -8.238 1.00 91.19 99 LYS A CA 1
ATOM 824 C C . LYS A 1 99 ? 18.238 6.483 -9.723 1.00 91.19 99 LYS A C 1
ATOM 826 O O . LYS A 1 99 ? 18.235 5.506 -10.470 1.00 91.19 99 LYS A O 1
ATOM 831 N N . ARG A 1 100 ? 18.440 7.719 -10.169 1.00 90.00 100 ARG A N 1
ATOM 832 C CA . ARG A 1 100 ? 18.721 8.056 -11.560 1.00 90.00 100 ARG A CA 1
ATOM 833 C C . ARG A 1 100 ? 19.991 7.375 -12.092 1.00 90.00 100 ARG A C 1
ATOM 835 O O . ARG A 1 100 ? 19.847 6.692 -13.102 1.00 90.00 100 ARG A O 1
ATOM 842 N N . PRO A 1 101 ? 21.157 7.415 -11.413 1.00 88.75 101 PRO A N 1
ATOM 843 C CA . PRO A 1 101 ? 22.364 6.759 -11.924 1.00 88.75 101 PRO A CA 1
ATOM 844 C C . PRO A 1 101 ? 22.206 5.237 -12.035 1.00 88.75 101 PRO A C 1
ATOM 846 O O . PRO A 1 101 ? 22.608 4.645 -13.028 1.00 88.75 101 PRO A O 1
ATOM 849 N N . GLU A 1 102 ? 21.543 4.591 -11.069 1.00 90.00 102 GLU A N 1
ATOM 850 C CA . GLU A 1 102 ? 21.264 3.146 -11.118 1.00 90.00 102 GLU A CA 1
ATOM 851 C C . GLU A 1 102 ? 20.363 2.784 -12.314 1.00 90.00 102 GLU A C 1
ATOM 853 O O . GLU A 1 102 ? 20.573 1.779 -12.997 1.00 90.00 102 GLU A O 1
ATOM 858 N N . ARG A 1 103 ? 19.351 3.616 -12.593 1.00 88.00 103 ARG A N 1
ATOM 859 C CA . ARG A 1 103 ? 18.456 3.433 -13.744 1.00 88.00 103 ARG A CA 1
ATOM 860 C C . ARG A 1 103 ? 19.185 3.633 -15.064 1.00 88.00 103 ARG A C 1
ATOM 862 O O . ARG A 1 103 ? 19.016 2.808 -15.958 1.00 88.00 103 ARG A O 1
ATOM 869 N N . GLU A 1 104 ? 19.980 4.690 -15.169 1.00 90.06 104 GLU A N 1
ATOM 870 C CA . GLU A 1 104 ? 20.771 5.003 -16.360 1.00 90.06 104 GLU A CA 1
ATOM 871 C C . GLU A 1 104 ? 21.801 3.897 -16.632 1.00 90.06 104 GLU A C 1
ATOM 873 O O . GLU A 1 104 ? 21.845 3.382 -17.748 1.00 90.06 104 GLU A O 1
ATOM 878 N N . ALA A 1 105 ? 22.506 3.409 -15.606 1.00 89.00 105 ALA A N 1
ATOM 879 C CA . ALA A 1 105 ? 23.429 2.279 -15.721 1.00 89.00 105 ALA A CA 1
ATOM 880 C C . ALA A 1 105 ? 22.723 0.993 -16.185 1.00 89.00 105 ALA A C 1
ATOM 882 O O . ALA A 1 105 ? 23.186 0.311 -17.101 1.00 89.00 105 ALA A O 1
ATOM 883 N N . LYS A 1 106 ? 21.553 0.676 -15.614 1.00 92.19 106 LYS A N 1
ATOM 884 C CA . LYS A 1 106 ? 20.756 -0.496 -16.013 1.00 92.19 106 LYS A CA 1
ATOM 885 C C . LYS A 1 106 ? 20.225 -0.379 -17.444 1.00 92.19 106 LYS A C 1
ATOM 887 O O . LYS A 1 106 ? 20.097 -1.384 -18.147 1.00 92.19 106 LYS A O 1
ATOM 892 N N . GLU A 1 107 ? 19.876 0.825 -17.890 1.00 89.50 107 GLU A N 1
ATOM 893 C CA . GLU A 1 107 ? 19.501 1.070 -19.283 1.00 89.50 107 GLU A CA 1
ATOM 894 C C . GLU A 1 107 ? 20.688 0.951 -20.233 1.00 89.50 107 GLU A C 1
ATOM 896 O O . GLU A 1 107 ? 20.553 0.341 -21.296 1.00 89.50 107 GLU A O 1
ATOM 901 N N . GLU A 1 108 ? 21.844 1.489 -19.862 1.00 87.06 108 GLU A N 1
ATOM 902 C CA . GLU A 1 108 ? 23.061 1.399 -20.658 1.00 87.06 108 GLU A CA 1
ATOM 903 C C . GLU A 1 108 ? 23.513 -0.058 -20.806 1.00 87.06 108 GLU A C 1
ATOM 905 O O . GLU A 1 108 ? 23.805 -0.508 -21.915 1.00 87.06 108 GLU A O 1
ATOM 910 N N . GLU A 1 109 ? 23.459 -0.842 -19.729 1.00 83.19 109 GLU A N 1
ATOM 911 C CA . GLU A 1 109 ? 23.733 -2.276 -19.757 1.00 83.19 109 GLU A CA 1
ATOM 912 C C . GLU A 1 109 ? 22.749 -3.019 -20.676 1.00 83.19 109 GLU A C 1
ATOM 914 O O . GLU A 1 109 ? 23.156 -3.813 -21.528 1.00 83.19 109 GLU A O 1
ATOM 919 N N . LYS A 1 110 ? 21.445 -2.714 -20.593 1.00 86.88 110 LYS A N 1
ATOM 920 C CA . LYS A 1 110 ? 20.444 -3.259 -21.528 1.00 86.88 110 LYS A CA 1
ATOM 921 C C . LYS A 1 110 ? 20.751 -2.880 -22.977 1.00 86.88 110 LYS A C 1
ATOM 923 O O . LYS A 1 110 ? 20.591 -3.720 -23.865 1.00 86.88 110 LYS A O 1
ATOM 928 N N . ARG A 1 111 ? 21.178 -1.640 -23.243 1.00 83.69 111 ARG A N 1
ATOM 929 C CA . ARG A 1 111 ? 21.574 -1.187 -24.588 1.00 83.69 111 ARG A CA 1
ATOM 930 C C . ARG A 1 111 ? 22.816 -1.936 -25.075 1.00 83.69 111 ARG A C 1
ATOM 932 O O . ARG A 1 111 ? 22.806 -2.397 -26.214 1.00 83.69 111 ARG A O 1
ATOM 939 N N . LYS A 1 112 ? 23.830 -2.130 -24.227 1.00 81.06 112 LYS A N 1
ATOM 940 C CA . LYS A 1 112 ? 25.036 -2.921 -24.534 1.00 81.06 112 LYS A CA 1
ATOM 941 C C . LYS A 1 112 ? 24.684 -4.377 -24.854 1.00 81.06 112 LYS A C 1
ATOM 943 O O . LYS A 1 112 ? 25.037 -4.855 -25.927 1.00 81.06 112 LYS A O 1
ATOM 948 N N . ARG A 1 113 ? 23.867 -5.041 -24.027 1.00 77.06 113 ARG A N 1
ATOM 949 C CA . ARG A 1 113 ? 23.369 -6.410 -24.288 1.00 77.06 113 ARG A CA 1
ATOM 950 C C . ARG A 1 113 ? 22.605 -6.514 -25.615 1.00 77.06 113 ARG A C 1
ATOM 952 O O . ARG A 1 113 ? 22.813 -7.450 -26.380 1.00 77.06 113 ARG A O 1
ATOM 959 N N . ARG A 1 114 ? 21.755 -5.529 -25.935 1.00 74.75 114 ARG A N 1
ATOM 960 C CA . ARG A 1 114 ? 21.039 -5.467 -27.227 1.00 74.75 114 ARG A CA 1
ATOM 961 C C . ARG A 1 114 ? 21.962 -5.243 -28.427 1.00 74.75 114 ARG A C 1
ATOM 963 O O . ARG A 1 114 ? 21.613 -5.672 -29.524 1.00 74.75 114 ARG A O 1
ATOM 970 N N . ARG A 1 115 ? 23.089 -4.549 -28.244 1.00 68.12 115 ARG A N 1
ATOM 971 C CA . ARG A 1 115 ? 24.107 -4.357 -29.290 1.00 68.12 115 ARG A CA 1
ATOM 972 C C . ARG A 1 115 ? 24.930 -5.626 -29.520 1.00 68.12 115 ARG A C 1
ATOM 974 O O . ARG A 1 115 ? 25.209 -5.938 -30.668 1.00 68.12 115 ARG A O 1
ATOM 981 N N . ILE A 1 116 ? 25.236 -6.377 -28.462 1.00 62.03 116 ILE A N 1
ATOM 982 C CA . ILE A 1 116 ? 25.999 -7.634 -28.546 1.00 62.03 116 ILE A CA 1
ATOM 983 C C . ILE A 1 116 ? 25.195 -8.741 -29.263 1.00 62.03 116 ILE A C 1
ATOM 985 O O . ILE A 1 116 ? 25.766 -9.501 -30.031 1.00 62.03 116 ILE A O 1
ATOM 989 N N . GLY A 1 117 ? 23.861 -8.773 -29.137 1.00 55.72 117 GLY A N 1
ATOM 990 C CA . GLY A 1 117 ? 22.980 -9.724 -29.852 1.00 55.72 117 GLY A CA 1
ATOM 991 C C . GLY A 1 117 ? 22.702 -9.416 -31.338 1.00 55.72 117 GLY A C 1
ATOM 992 O O . GLY A 1 117 ? 21.649 -9.792 -31.861 1.00 55.72 117 GLY A O 1
ATOM 993 N N . LYS A 1 118 ? 23.579 -8.651 -31.998 1.00 60.09 118 LYS A N 1
ATOM 994 C CA . LYS A 1 118 ? 23.553 -8.364 -33.444 1.00 60.09 118 LYS A CA 1
ATOM 995 C C . LYS A 1 118 ? 24.944 -8.566 -34.060 1.00 60.09 118 LYS A C 1
ATOM 997 O O . LYS A 1 118 ? 25.394 -7.737 -34.848 1.00 60.09 118 LYS A O 1
ATOM 1002 N N . GLY A 1 119 ? 25.640 -9.634 -33.673 1.00 64.31 119 GLY A N 1
ATOM 1003 C CA . GLY A 1 119 ? 26.860 -10.048 -34.368 1.00 64.31 119 GLY A CA 1
ATOM 1004 C C . GLY A 1 119 ? 26.573 -10.389 -35.836 1.00 64.31 119 GLY A C 1
ATOM 1005 O O . GLY A 1 119 ? 25.436 -10.715 -36.188 1.00 64.31 119 GLY A O 1
ATOM 1006 N N . ALA A 1 120 ? 27.591 -10.317 -36.697 1.00 64.56 120 ALA A N 1
ATOM 1007 C CA . ALA A 1 120 ? 27.460 -10.641 -38.123 1.00 64.56 120 ALA A CA 1
ATOM 1008 C C . ALA A 1 120 ? 26.863 -12.049 -38.339 1.00 64.56 120 ALA A C 1
ATOM 1010 O O . ALA A 1 120 ? 25.947 -12.222 -39.139 1.00 64.56 120 ALA A O 1
ATOM 1011 N N . GLU A 1 121 ? 27.266 -13.015 -37.510 1.00 69.69 121 GLU A N 1
ATOM 1012 C CA . GLU A 1 121 ? 26.757 -14.390 -37.542 1.00 69.69 121 GLU A CA 1
ATOM 1013 C C . GLU A 1 121 ? 25.250 -14.504 -37.245 1.00 69.69 121 GLU A C 1
ATOM 1015 O O . GLU A 1 121 ? 24.544 -15.301 -37.867 1.00 69.69 121 GLU A O 1
ATOM 1020 N N . ASP A 1 122 ? 24.716 -13.689 -36.330 1.00 71.69 122 ASP A N 1
ATOM 1021 C CA . ASP A 1 122 ? 23.279 -13.675 -36.019 1.00 71.69 122 ASP A CA 1
ATOM 1022 C C . ASP A 1 122 ? 22.460 -13.024 -37.140 1.00 71.69 122 ASP A C 1
ATOM 1024 O O . ASP A 1 122 ? 21.302 -13.386 -37.376 1.00 71.69 122 ASP A O 1
ATOM 1028 N N . ILE A 1 123 ? 23.055 -12.067 -37.855 1.00 74.56 123 ILE A N 1
ATOM 1029 C CA . ILE A 1 123 ? 22.448 -11.448 -39.034 1.00 74.56 123 ILE A CA 1
ATOM 1030 C C . ILE A 1 123 ? 22.363 -12.472 -40.170 1.00 74.56 123 ILE A C 1
ATOM 1032 O O . ILE A 1 123 ? 21.315 -12.574 -40.814 1.00 74.56 123 ILE A O 1
ATOM 1036 N N . ASP A 1 124 ? 23.407 -13.271 -40.377 1.00 78.94 124 ASP A N 1
ATOM 1037 C CA . ASP A 1 124 ? 23.434 -14.277 -41.438 1.00 78.94 124 ASP A CA 1
ATOM 1038 C C . ASP A 1 124 ? 22.496 -15.451 -41.146 1.00 78.94 124 ASP A C 1
ATOM 1040 O O . ASP A 1 124 ? 21.725 -15.846 -42.024 1.00 78.94 124 ASP A O 1
ATOM 1044 N N . LYS A 1 125 ? 22.411 -15.908 -39.890 1.00 80.38 125 LYS A N 1
ATOM 1045 C CA . LYS A 1 125 ? 21.381 -16.874 -39.461 1.00 80.38 125 LYS A CA 1
ATOM 1046 C C . LYS A 1 125 ? 19.963 -16.348 -39.711 1.00 80.38 125 LYS A C 1
ATOM 1048 O O . LYS A 1 125 ? 19.102 -17.084 -40.199 1.00 80.38 125 LYS A O 1
ATOM 1053 N N . ARG A 1 126 ? 19.702 -15.060 -39.444 1.00 79.62 126 ARG A N 1
ATOM 1054 C CA . ARG A 1 126 ? 18.395 -14.429 -39.724 1.00 79.62 126 ARG A CA 1
ATOM 1055 C C . ARG A 1 126 ? 18.099 -14.326 -41.220 1.00 79.62 126 ARG A C 1
ATOM 1057 O O . ARG A 1 126 ? 16.965 -14.592 -41.623 1.00 79.62 126 ARG A O 1
ATOM 1064 N N . LYS A 1 127 ? 19.089 -13.974 -42.046 1.00 86.94 127 LYS A N 1
ATOM 1065 C CA . LYS A 1 127 ? 18.950 -13.938 -43.513 1.00 86.94 127 LYS A CA 1
ATOM 1066 C C . LYS A 1 127 ? 18.685 -15.334 -44.080 1.00 86.94 127 LYS A C 1
ATOM 1068 O O . LYS A 1 127 ? 17.770 -15.486 -44.888 1.00 86.94 127 LYS A O 1
ATOM 1073 N N . ALA A 1 128 ? 19.411 -16.350 -43.614 1.00 86.12 128 ALA A N 1
ATOM 1074 C CA . ALA A 1 128 ? 19.220 -17.739 -44.028 1.00 86.12 128 ALA A CA 1
ATOM 1075 C C . ALA A 1 128 ? 17.809 -18.247 -43.681 1.00 86.12 128 ALA A C 1
ATOM 1077 O O . ALA A 1 128 ? 17.104 -18.770 -44.546 1.00 86.12 128 ALA A O 1
ATOM 1078 N N . ALA A 1 129 ? 17.340 -17.998 -42.453 1.00 88.81 129 ALA A N 1
ATOM 1079 C CA . ALA A 1 129 ? 15.984 -18.352 -42.031 1.00 88.81 129 ALA A CA 1
ATOM 1080 C C . ALA A 1 129 ? 14.900 -17.623 -42.849 1.00 88.81 129 ALA A C 1
ATOM 1082 O O . ALA A 1 129 ? 13.863 -18.202 -43.187 1.00 88.81 129 ALA A O 1
ATOM 1083 N N . PHE A 1 130 ? 15.132 -16.355 -43.208 1.00 91.19 130 PHE A N 1
ATOM 1084 C CA . PHE A 1 130 ? 14.224 -15.601 -44.070 1.00 91.19 130 PHE A CA 1
ATOM 1085 C C . PHE A 1 130 ? 14.138 -16.203 -45.478 1.00 91.19 130 PHE A C 1
ATOM 1087 O O . PHE A 1 130 ? 13.031 -16.390 -45.989 1.00 91.19 130 PHE A O 1
ATOM 1094 N N . GLN A 1 131 ? 15.275 -16.567 -46.081 1.00 93.06 131 GLN A N 1
ATOM 1095 C CA . GLN A 1 131 ? 15.302 -17.201 -47.402 1.00 93.06 131 GLN A CA 1
ATOM 1096 C C . GLN A 1 131 ? 14.630 -18.576 -47.392 1.00 93.06 131 GLN A C 1
ATOM 1098 O O . GLN A 1 131 ? 13.795 -18.842 -48.254 1.00 93.06 131 GLN A O 1
ATOM 1103 N N . GLN A 1 132 ? 14.876 -19.407 -46.373 1.00 91.12 132 GLN A N 1
ATOM 1104 C CA . GLN A 1 132 ? 14.169 -20.685 -46.213 1.00 91.12 132 GLN A CA 1
ATOM 1105 C C . GLN A 1 132 ? 12.650 -20.492 -46.102 1.00 91.12 132 GLN A C 1
ATOM 1107 O O . GLN A 1 132 ? 11.869 -21.193 -46.750 1.00 91.12 132 GLN A O 1
ATOM 1112 N N . LYS A 1 133 ? 12.200 -19.498 -45.326 1.00 93.06 133 LYS A N 1
ATOM 1113 C CA . LYS A 1 133 ? 10.769 -19.188 -45.188 1.00 93.06 133 LYS A CA 1
ATOM 1114 C C . LYS A 1 133 ? 10.163 -18.671 -46.495 1.00 93.06 133 LYS A C 1
ATOM 1116 O O . LYS A 1 133 ? 9.025 -19.021 -46.814 1.00 93.06 133 LYS A O 1
ATOM 1121 N N . LYS A 1 134 ? 10.905 -17.861 -47.255 1.00 94.31 134 LYS A N 1
ATOM 1122 C CA . LYS A 1 134 ? 10.504 -17.381 -48.583 1.00 94.31 134 LYS A CA 1
ATOM 1123 C C . LYS A 1 134 ? 10.385 -18.543 -49.571 1.00 94.31 134 LYS A C 1
ATOM 1125 O O . LYS A 1 134 ? 9.344 -18.664 -50.211 1.00 94.31 134 LYS A O 1
ATOM 1130 N N . ALA A 1 135 ? 11.379 -19.429 -49.625 1.00 89.31 135 ALA A N 1
ATOM 1131 C CA . ALA A 1 135 ? 11.373 -20.617 -50.477 1.00 89.31 135 ALA A CA 1
ATOM 1132 C C . ALA A 1 135 ? 10.175 -21.526 -50.171 1.00 89.31 135 ALA A C 1
ATOM 1134 O O . ALA A 1 135 ? 9.422 -21.880 -51.073 1.00 89.31 135 ALA A O 1
ATOM 1135 N N . ARG A 1 136 ? 9.901 -21.797 -48.888 1.00 90.25 136 ARG A N 1
ATOM 1136 C CA . ARG A 1 136 ? 8.725 -22.577 -48.469 1.00 90.25 136 ARG A CA 1
ATOM 1137 C C . ARG A 1 136 ? 7.400 -21.928 -48.882 1.00 90.25 136 ARG A C 1
ATOM 1139 O O . ARG A 1 136 ? 6.471 -22.626 -49.278 1.00 90.25 136 ARG A O 1
ATOM 1146 N N . ARG A 1 137 ? 7.283 -20.598 -48.788 1.00 90.69 137 ARG A N 1
ATOM 1147 C CA . ARG A 1 137 ? 6.080 -19.872 -49.237 1.00 90.69 137 ARG A CA 1
ATOM 1148 C C . ARG A 1 137 ? 5.902 -19.949 -50.751 1.00 90.69 137 ARG A C 1
ATOM 1150 O O . ARG A 1 137 ? 4.783 -20.176 -51.198 1.00 90.69 137 ARG A O 1
ATOM 1157 N N . MET A 1 138 ? 6.982 -19.794 -51.514 1.00 89.12 138 MET A N 1
ATOM 1158 C CA . MET A 1 138 ? 6.947 -19.913 -52.973 1.00 89.12 138 MET A CA 1
ATOM 1159 C C . MET A 1 138 ? 6.604 -21.336 -53.413 1.00 89.12 138 MET A C 1
ATOM 1161 O O . MET A 1 138 ? 5.737 -21.495 -54.261 1.00 89.12 13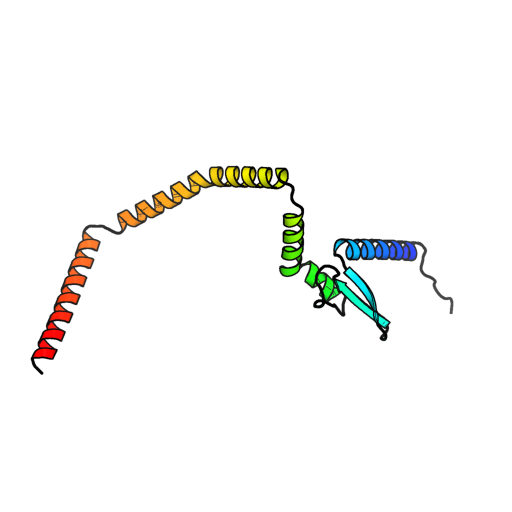8 MET A O 1
ATOM 1165 N N . ALA A 1 139 ? 7.178 -22.359 -52.774 1.00 84.06 139 ALA A N 1
ATOM 1166 C CA . ALA A 1 139 ? 6.840 -23.758 -53.033 1.00 84.06 139 ALA A CA 1
ATOM 1167 C C . ALA A 1 139 ? 5.360 -24.055 -52.744 1.00 84.06 139 ALA A C 1
ATOM 1169 O O . ALA A 1 139 ? 4.686 -24.678 -53.555 1.00 84.06 139 ALA A O 1
ATOM 1170 N N . LYS A 1 140 ? 4.816 -23.538 -51.632 1.00 84.69 140 LYS A N 1
ATOM 1171 C CA . LYS A 1 140 ? 3.387 -23.686 -51.313 1.00 84.69 140 LYS A CA 1
ATOM 1172 C C . LYS A 1 140 ? 2.485 -22.955 -52.316 1.00 84.69 140 LYS A C 1
ATOM 1174 O O . LYS A 1 140 ? 1.420 -23.459 -52.645 1.00 84.69 140 LYS A O 1
ATOM 1179 N N . LYS A 1 141 ? 2.902 -21.780 -52.798 1.00 87.25 141 LYS A N 1
ATOM 1180 C CA . LYS A 1 141 ? 2.166 -21.016 -53.816 1.00 87.25 141 LYS A CA 1
ATOM 1181 C C . LYS A 1 141 ? 2.191 -21.714 -55.180 1.00 87.25 141 LYS A C 1
ATOM 1183 O O . LYS A 1 141 ? 1.162 -21.756 -55.834 1.00 87.25 141 LYS A O 1
ATOM 1188 N N . ALA A 1 142 ? 3.333 -22.278 -55.570 1.00 76.62 142 ALA A N 1
ATOM 1189 C CA . ALA A 1 142 ? 3.469 -23.056 -56.798 1.00 76.62 142 ALA A CA 1
ATOM 1190 C C . ALA A 1 142 ? 2.640 -24.349 -56.740 1.00 76.62 142 ALA A C 1
ATOM 1192 O O . ALA A 1 142 ? 1.912 -24.644 -57.678 1.00 76.62 142 ALA A O 1
ATOM 1193 N N . ALA A 1 143 ? 2.664 -25.064 -55.611 1.00 73.75 143 ALA A N 1
ATOM 1194 C CA . ALA A 1 143 ? 1.839 -26.256 -55.411 1.00 73.75 143 ALA A CA 1
ATOM 1195 C C . ALA A 1 143 ? 0.330 -25.954 -55.474 1.00 73.75 143 ALA A C 1
ATOM 1197 O O . ALA A 1 143 ? -0.419 -26.753 -56.011 1.00 73.75 143 ALA A O 1
ATOM 1198 N N . ALA A 1 144 ? -0.104 -24.788 -54.982 1.00 74.44 144 ALA A N 1
ATOM 1199 C CA . ALA A 1 144 ? -1.499 -24.347 -55.057 1.00 74.44 144 ALA A CA 1
ATOM 1200 C C . ALA A 1 144 ? -1.928 -23.816 -56.441 1.00 74.44 144 ALA A C 1
ATOM 1202 O O . ALA A 1 144 ? -3.107 -23.562 -56.638 1.00 74.44 144 ALA A O 1
ATOM 1203 N N . GLN A 1 145 ? -0.988 -23.585 -57.366 1.00 68.44 145 GLN A N 1
ATOM 1204 C CA . GLN A 1 145 ? -1.275 -23.236 -58.767 1.00 68.44 145 GLN A CA 1
ATOM 1205 C C . GLN A 1 145 ? -1.196 -24.448 -59.707 1.00 68.44 145 GLN A C 1
ATOM 1207 O O . GLN A 1 145 ? -1.639 -24.355 -60.846 1.00 68.44 145 GLN A O 1
ATOM 1212 N N . ALA A 1 146 ? -0.595 -25.552 -59.253 1.00 58.34 146 ALA A N 1
ATOM 1213 C CA . ALA A 1 146 ? -0.480 -26.808 -59.995 1.00 58.34 146 ALA A CA 1
ATOM 1214 C C . ALA A 1 146 ? -1.653 -27.780 -59.737 1.00 58.34 146 ALA A C 1
ATOM 1216 O O . ALA A 1 146 ? -1.708 -28.840 -60.356 1.00 58.34 146 ALA A O 1
ATOM 1217 N N . THR A 1 147 ? -2.555 -27.422 -58.820 1.00 51.78 147 THR A N 1
ATOM 1218 C CA . THR A 1 147 ? -3.871 -28.037 -58.575 1.00 51.78 147 THR A CA 1
ATOM 1219 C C . THR A 1 147 ? -4.959 -27.120 -59.094 1.00 51.78 147 THR A C 1
ATOM 1221 O O . THR A 1 147 ? -5.902 -27.630 -59.728 1.00 51.78 147 THR A O 1
#

Secondary structure (DSSP, 8-state):
----PPPHHHHHHHHHHHHHHHHHHHHTTEEEEE-TTS-EEEEESSSTTT-EESSHHHHHHHHHSHHHHHHHHHHHHHT--HHHHHHHHHHHHHHHHHHHHHHHHHHHHHHHHHHHTT-HHHHHHHHHHHHHHHHHHHHHHHHTT--

Sequence (147 aa):
VEATGLTQEEKDERAKRRRWDKEFDEQHFISRRKGANGKFIYSSTLIDDSVTFFSREDMVNFTKGKAYKRLLYNMKVGMRTNDDNEKLKAKAEARRERKRPEREAKEEEKRKRRRIGKGAEDIDKRKAAFQQKKARRMAKKAAAQAT

Foldseek 3Di:
DDDPDDDPVRVVVVVVVVVVVVVVCVVQQKDWDQDPVRFIWIDHPQDPDDDIDRDPVVVVVVCVDPVVVVSVVVVVVVPDDPVNVVVVVVVVVVVCVVCVVVVVVVVVVVVVVVVVCDPPVNVVVVVVVVVVVVVVVVVVVVVVVVD

Radius of gyration: 34.52 Å; chains: 1; bounding box: 57×50×111 Å